Protein AF-A0A2E4D2X8-F1 (afdb_monomer_lite)

Sequence (140 aa):
MDPHCAKTLVSRELYYLDKNVYLDYLQSGMELESYCKKNNFEKLYNKISSNILNIKLDDNNLTGVANKARGSDVLIGGPPCQAYSTIGRSRDPKRKKSDPRHNLFKVYLKLIDDIKPTFFVYENVMGLLTAKSEKGEITK

Foldseek 3Di:
DPPVVQVVQLLVVVCVVPVVLSVCVVVVPDDPCVSCVVVVNNVVSVVRSVVTDPDDDDPVCLLVVLVVLAPAQEAEDEQDALLQDPVNCPPDVPCNPDPPSVCRVVSVVVSCVSRVHNYYYYDYDPSLVVDADPVRDPDD

Radius of gyration: 19.29 Å; chains: 1; bounding box: 46×33×52 Å

Structure (mmCIF, N/CA/C/O backbone):
data_AF-A0A2E4D2X8-F1
#
_entry.id   AF-A0A2E4D2X8-F1
#
loop_
_atom_site.group_PDB
_atom_site.id
_atom_site.type_symbol
_atom_site.label_atom_id
_atom_site.label_alt_id
_atom_site.label_comp_id
_atom_site.label_asym_id
_atom_site.label_entity_id
_atom_site.label_seq_id
_atom_site.pdbx_PDB_ins_code
_atom_site.Cartn_x
_atom_site.Cartn_y
_atom_site.Cartn_z
_atom_site.occupancy
_atom_site.B_iso_or_equiv
_atom_site.auth_seq_id
_atom_site.auth_comp_id
_atom_site.auth_asym_id
_atom_site.auth_atom_id
_atom_site.pdbx_PDB_model_num
ATOM 1 N N . MET A 1 1 ? 10.784 1.133 3.767 1.00 67.81 1 MET A N 1
ATOM 2 C CA . MET A 1 1 ? 10.094 2.313 3.211 1.00 67.81 1 MET A CA 1
ATOM 3 C C . MET A 1 1 ? 9.737 3.217 4.381 1.00 67.81 1 MET A C 1
ATOM 5 O O . MET A 1 1 ? 9.803 2.739 5.510 1.00 67.81 1 MET A O 1
ATOM 9 N N . ASP A 1 2 ? 9.496 4.508 4.151 1.00 81.25 2 ASP A N 1
ATOM 10 C CA . ASP A 1 2 ? 9.148 5.430 5.237 1.00 81.25 2 ASP A CA 1
ATOM 11 C C . ASP A 1 2 ? 7.862 4.938 5.942 1.00 81.25 2 ASP A C 1
ATOM 13 O O . ASP A 1 2 ? 6.830 4.800 5.277 1.00 81.25 2 ASP A O 1
ATOM 17 N N . PRO A 1 3 ? 7.901 4.639 7.256 1.00 83.00 3 PRO A N 1
ATOM 18 C CA . PRO A 1 3 ? 6.723 4.221 8.014 1.00 83.00 3 PRO A CA 1
ATOM 19 C C . PRO A 1 3 ? 5.561 5.212 7.957 1.00 83.00 3 PRO A C 1
ATOM 21 O O . PRO A 1 3 ? 4.405 4.791 8.028 1.00 83.00 3 PRO A O 1
ATOM 24 N N . HIS A 1 4 ? 5.836 6.505 7.786 1.00 85.38 4 HIS A N 1
ATOM 25 C CA . HIS A 1 4 ? 4.800 7.527 7.678 1.00 85.38 4 HIS A CA 1
ATOM 26 C C . HIS A 1 4 ? 3.941 7.342 6.425 1.00 85.38 4 HIS A C 1
ATOM 28 O O . HIS A 1 4 ? 2.732 7.551 6.495 1.00 85.38 4 HIS A O 1
ATOM 34 N N . CYS A 1 5 ? 4.512 6.863 5.312 1.00 84.94 5 CYS A N 1
ATOM 35 C CA . CYS A 1 5 ? 3.746 6.571 4.098 1.00 84.94 5 CYS A CA 1
ATOM 36 C C . CYS A 1 5 ? 2.712 5.462 4.318 1.00 84.94 5 CYS A C 1
ATOM 38 O O . CYS A 1 5 ? 1.609 5.552 3.799 1.00 84.94 5 CYS A O 1
ATOM 40 N N . ALA A 1 6 ? 3.036 4.426 5.094 1.00 86.56 6 ALA A N 1
ATOM 41 C CA . ALA A 1 6 ? 2.075 3.364 5.394 1.00 86.56 6 ALA A CA 1
ATOM 42 C C . ALA A 1 6 ? 0.935 3.872 6.295 1.00 86.56 6 ALA A C 1
ATOM 44 O O . ALA A 1 6 ? -0.224 3.511 6.099 1.00 86.56 6 ALA A O 1
ATOM 45 N N . LYS A 1 7 ? 1.246 4.772 7.238 1.00 88.00 7 LYS A N 1
ATOM 46 C CA . LYS A 1 7 ? 0.251 5.379 8.136 1.00 88.00 7 LYS A CA 1
ATOM 47 C C . LYS A 1 7 ? -0.776 6.248 7.403 1.00 88.00 7 LYS A C 1
ATOM 49 O O . LYS A 1 7 ? -1.900 6.368 7.885 1.00 88.00 7 LYS A O 1
ATOM 54 N N . THR A 1 8 ? -0.443 6.813 6.237 1.00 90.50 8 THR A N 1
ATOM 55 C CA . THR A 1 8 ? -1.421 7.594 5.454 1.00 90.50 8 THR A CA 1
ATOM 56 C C . THR A 1 8 ? -2.558 6.739 4.897 1.00 90.50 8 THR A C 1
ATOM 58 O O . THR A 1 8 ? -3.655 7.251 4.697 1.00 90.50 8 THR A O 1
ATOM 61 N N . LEU A 1 9 ? -2.341 5.435 4.689 1.00 91.69 9 LEU A N 1
ATOM 62 C CA . LEU A 1 9 ? -3.410 4.516 4.289 1.00 91.69 9 LEU A CA 1
ATOM 63 C C . LEU A 1 9 ? -4.429 4.341 5.420 1.00 91.69 9 LEU A C 1
ATOM 65 O O . LEU A 1 9 ? -5.628 4.382 5.173 1.00 91.69 9 LEU A O 1
ATOM 69 N N . VAL A 1 10 ? -3.962 4.246 6.668 1.00 91.19 10 VAL A N 1
ATOM 70 C CA . VAL A 1 10 ? -4.844 4.150 7.840 1.00 91.19 10 VAL A CA 1
ATOM 71 C C . VAL A 1 10 ? -5.660 5.428 8.022 1.00 91.19 10 VAL A C 1
ATOM 73 O O . VAL A 1 10 ? -6.873 5.363 8.207 1.00 91.19 10 VAL A O 1
ATOM 76 N N . SER A 1 11 ? -5.026 6.601 7.930 1.00 92.81 11 SER A N 1
ATOM 77 C CA . SER A 1 11 ? -5.758 7.867 8.057 1.00 92.81 11 SER A CA 1
ATOM 78 C C . SER A 1 11 ? -6.734 8.101 6.899 1.00 92.81 11 SER A C 1
ATOM 80 O O . SER A 1 11 ? -7.794 8.689 7.106 1.00 92.81 11 SER A O 1
ATOM 82 N N . ARG A 1 12 ? -6.439 7.593 5.696 1.00 93.38 12 ARG A N 1
ATOM 83 C CA . ARG A 1 12 ? -7.369 7.624 4.559 1.00 93.38 12 ARG A CA 1
ATOM 84 C C . ARG A 1 12 ? -8.593 6.733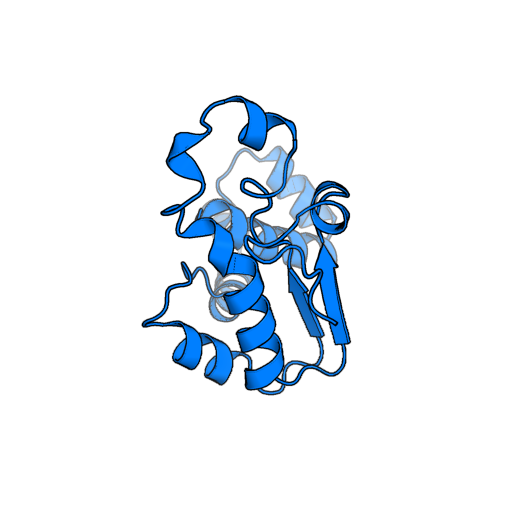 4.775 1.00 93.38 12 ARG A C 1
ATOM 86 O O . ARG A 1 12 ? -9.696 7.150 4.439 1.00 93.38 12 ARG A O 1
ATOM 93 N N . GLU A 1 13 ? -8.426 5.553 5.360 1.00 91.25 13 GLU A N 1
ATOM 94 C CA . GLU A 1 13 ? -9.564 4.708 5.742 1.00 91.25 13 GLU A CA 1
ATOM 95 C C . GLU A 1 13 ? -10.438 5.384 6.806 1.00 91.25 13 GLU A C 1
ATOM 97 O O . GLU A 1 13 ? -11.662 5.373 6.688 1.00 91.25 13 GLU A O 1
ATOM 102 N N . LEU A 1 14 ? -9.839 6.066 7.793 1.00 90.44 14 LEU A N 1
ATOM 103 C CA . LEU A 1 14 ? -10.609 6.870 8.753 1.00 90.44 14 LEU A CA 1
ATOM 104 C C . LEU A 1 14 ? -11.452 7.941 8.055 1.00 90.44 14 LEU A C 1
ATOM 106 O O . LEU A 1 14 ? -12.614 8.101 8.407 1.00 90.44 14 LEU A O 1
ATOM 110 N N . TYR A 1 15 ? -10.906 8.626 7.044 1.00 94.12 15 TYR A N 1
ATOM 111 C CA . TYR A 1 15 ? -11.657 9.616 6.265 1.00 94.12 15 TYR A CA 1
ATOM 112 C C . TYR A 1 15 ? -12.891 9.017 5.580 1.00 94.12 15 TYR A C 1
ATOM 114 O O . TYR A 1 15 ? -13.950 9.644 5.580 1.00 94.12 15 TYR A O 1
ATOM 122 N N . TYR A 1 16 ? -12.758 7.830 4.981 1.00 93.56 16 TYR A N 1
ATOM 123 C CA . TYR A 1 16 ? -13.871 7.182 4.282 1.00 93.56 16 TYR A CA 1
ATOM 124 C C . TYR A 1 16 ? -14.912 6.588 5.229 1.00 93.56 16 TYR A C 1
ATOM 126 O O . TYR A 1 16 ? -16.081 6.503 4.857 1.00 93.56 16 TYR A O 1
ATOM 134 N N . LEU A 1 17 ? -14.508 6.198 6.438 1.00 89.25 17 LEU A N 1
ATOM 135 C CA . LEU A 1 17 ? -15.428 5.726 7.469 1.00 89.25 17 LEU A CA 1
ATOM 136 C C . LEU A 1 17 ? -16.187 6.884 8.119 1.00 89.25 17 LEU A C 1
ATOM 138 O O . LEU A 1 17 ? -17.410 6.833 8.218 1.00 89.25 17 LEU A O 1
ATOM 142 N N . ASP A 1 18 ? -15.467 7.922 8.545 1.00 90.62 18 ASP A N 1
ATOM 143 C CA . ASP A 1 18 ? -16.046 9.149 9.079 1.00 90.62 18 ASP A CA 1
ATOM 144 C C . ASP A 1 18 ? -15.089 10.335 8.890 1.00 90.62 18 ASP A C 1
ATOM 146 O O . ASP A 1 18 ? -14.060 10.492 9.558 1.00 90.62 18 ASP A O 1
ATOM 150 N N . LYS A 1 19 ? -15.487 11.239 7.995 1.00 94.81 19 LYS A N 1
ATOM 151 C CA . LYS A 1 19 ? -14.747 12.465 7.702 1.00 94.81 19 LYS A CA 1
ATOM 152 C C . LYS A 1 19 ? -14.537 13.340 8.942 1.00 94.81 19 LYS A C 1
ATOM 154 O O . LYS A 1 19 ? -13.498 13.992 9.028 1.00 94.81 19 LYS A O 1
ATOM 159 N N . ASN A 1 20 ? -15.478 13.380 9.886 1.00 94.25 20 ASN A N 1
ATOM 160 C CA . ASN A 1 20 ? -15.354 14.219 11.081 1.00 94.25 20 ASN A CA 1
ATOM 161 C C . ASN A 1 20 ? -14.259 13.698 12.015 1.00 94.25 20 ASN A C 1
ATOM 163 O O . ASN A 1 20 ? -13.456 14.492 12.497 1.00 94.25 20 ASN A O 1
ATOM 167 N N . VAL A 1 21 ? -14.168 12.376 12.193 1.00 91.75 21 VAL A N 1
ATOM 168 C CA . VAL A 1 21 ? -13.092 11.733 12.971 1.00 91.75 21 VAL A CA 1
ATOM 169 C C . VAL A 1 21 ? -11.728 12.037 12.352 1.00 91.75 21 VAL A C 1
ATOM 171 O O . VAL A 1 21 ? -10.783 12.394 13.051 1.00 91.75 21 VAL A O 1
ATOM 174 N N . TYR A 1 22 ? -11.619 11.957 11.025 1.00 94.25 22 TYR A N 1
ATOM 175 C CA . TYR A 1 22 ? -10.381 12.315 10.333 1.00 94.25 22 TYR A CA 1
ATOM 176 C C . TYR A 1 22 ? -9.996 13.792 10.518 1.00 94.25 22 TYR A C 1
ATOM 178 O O . TYR A 1 22 ? -8.824 14.098 10.747 1.00 94.25 22 TYR A O 1
ATOM 186 N N . LEU A 1 23 ? -10.959 14.714 10.421 1.00 95.44 23 LEU A N 1
ATOM 187 C CA . LEU A 1 23 ? -10.698 16.146 10.601 1.00 95.44 23 LEU A CA 1
ATOM 188 C C . LEU A 1 23 ? -10.296 16.482 12.043 1.00 95.44 23 LEU A C 1
ATOM 190 O O . LEU A 1 23 ? -9.361 17.257 12.238 1.00 95.44 23 LEU A O 1
ATOM 194 N N . ASP A 1 24 ? -10.947 15.869 13.031 1.00 95.44 24 ASP A N 1
ATOM 195 C CA . ASP A 1 24 ? -10.578 15.994 14.444 1.00 95.44 24 ASP A CA 1
ATOM 196 C C . ASP A 1 24 ? -9.160 15.456 14.699 1.00 95.44 24 ASP A C 1
ATOM 198 O O . ASP A 1 24 ? -8.331 16.138 15.307 1.00 95.44 24 ASP A O 1
ATOM 202 N N . TYR A 1 25 ? -8.815 14.296 14.126 1.00 94.44 25 TYR A N 1
ATOM 203 C CA . TYR A 1 25 ? -7.444 13.779 14.143 1.00 94.44 25 TYR A CA 1
ATOM 204 C C . TYR A 1 25 ? -6.431 14.804 13.612 1.00 94.44 25 TYR A C 1
ATOM 206 O O . TYR A 1 25 ? -5.441 15.082 14.296 1.00 94.44 25 TYR A O 1
ATOM 214 N N . LEU A 1 26 ? -6.675 15.398 12.438 1.00 94.19 26 LEU A N 1
ATOM 215 C CA . LEU A 1 26 ? -5.763 16.388 11.851 1.00 94.19 26 LEU A CA 1
ATOM 216 C C . LEU A 1 26 ? -5.566 17.619 12.746 1.00 94.19 26 LEU A C 1
ATOM 218 O O . LEU A 1 26 ? -4.466 18.169 12.794 1.00 94.19 26 LEU A O 1
ATOM 222 N N . GLN A 1 27 ? -6.613 18.048 13.451 1.00 96.38 27 GLN A N 1
ATOM 223 C CA . GLN A 1 27 ? -6.561 19.197 14.360 1.00 96.38 27 GLN A CA 1
ATOM 224 C C . GLN A 1 27 ? -5.924 18.860 15.710 1.00 96.38 27 GLN A C 1
ATOM 226 O O . GLN A 1 27 ? -5.404 19.745 16.386 1.00 96.38 27 GLN A O 1
ATOM 231 N N . SER A 1 28 ? -5.927 17.585 16.098 1.00 95.06 28 SER A N 1
ATOM 232 C CA . SER A 1 28 ? -5.478 17.156 17.420 1.00 95.06 28 SER A CA 1
ATOM 233 C C . SER A 1 28 ? -3.977 17.323 17.682 1.00 95.06 28 SER A C 1
ATOM 235 O O . SER A 1 28 ? -3.557 17.326 18.840 1.00 95.06 28 SER A O 1
ATOM 237 N N . GLY A 1 29 ? -3.154 17.384 16.627 1.00 93.62 29 GLY A N 1
ATOM 238 C CA . GLY A 1 29 ? -1.690 17.359 16.732 1.00 93.62 29 GLY A CA 1
ATOM 239 C C . GLY A 1 29 ? -1.118 16.050 17.299 1.00 93.62 29 GLY A C 1
ATOM 240 O O . GLY A 1 29 ? 0.077 15.979 17.585 1.00 93.62 29 GLY A O 1
ATOM 241 N N . MET A 1 30 ? -1.951 15.019 17.484 1.00 93.88 30 MET A N 1
ATOM 242 C CA . MET A 1 30 ? -1.544 13.725 18.024 1.00 93.88 30 MET A CA 1
ATOM 243 C C . MET A 1 30 ? -0.981 12.812 16.931 1.00 93.88 30 MET A C 1
ATOM 245 O O . MET A 1 30 ? -1.320 12.903 15.751 1.00 93.88 30 MET A O 1
ATOM 249 N N . GLU A 1 31 ? -0.138 11.869 17.341 1.00 93.56 31 GLU A N 1
ATOM 250 C CA . GLU A 1 31 ? 0.231 10.736 16.497 1.00 93.56 31 GLU A CA 1
ATOM 251 C C . GLU A 1 31 ? -0.999 9.825 16.288 1.00 93.56 31 GLU A C 1
ATOM 253 O O . GLU A 1 31 ? -1.841 9.697 17.178 1.00 93.56 31 GLU A O 1
ATOM 258 N N . LEU A 1 32 ? -1.144 9.239 15.093 1.00 92.50 32 LEU A N 1
ATOM 259 C CA . LEU A 1 32 ? -2.375 8.565 14.660 1.00 92.50 32 LEU A CA 1
ATOM 260 C C . LEU A 1 32 ? -2.783 7.390 15.559 1.00 92.50 32 LEU A C 1
ATOM 262 O O . LEU A 1 32 ? -3.960 7.253 15.889 1.00 92.50 32 LEU A O 1
ATOM 266 N N . GLU A 1 33 ? -1.833 6.548 15.959 1.00 93.31 33 GLU A N 1
ATOM 267 C CA . GLU A 1 33 ? -2.095 5.420 16.855 1.00 93.31 33 GLU A CA 1
ATOM 268 C C . GLU A 1 33 ? -2.540 5.919 18.231 1.00 93.31 33 GLU A C 1
ATOM 270 O O . GLU A 1 33 ? -3.533 5.443 18.786 1.00 93.31 33 GLU A O 1
ATOM 275 N N . SER A 1 34 ? -1.864 6.953 18.735 1.00 95.56 34 SER A N 1
ATOM 276 C CA . SER A 1 34 ? -2.207 7.598 20.007 1.00 95.56 34 SER A CA 1
ATOM 277 C C . SER A 1 34 ? -3.607 8.227 19.974 1.00 95.56 34 SER A C 1
ATOM 279 O O . SER A 1 34 ? -4.382 8.053 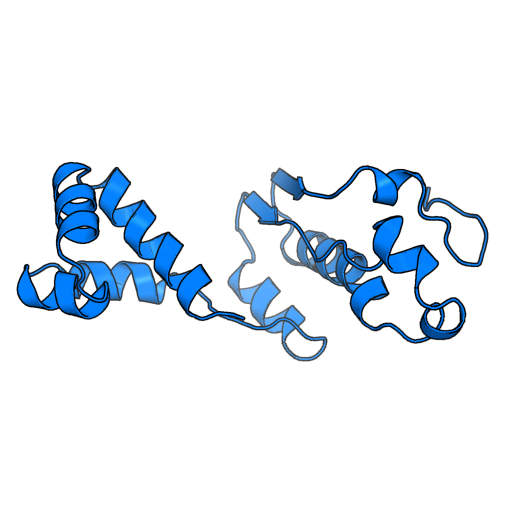20.918 1.00 95.56 34 SER A O 1
ATOM 281 N N . TYR A 1 35 ? -3.963 8.898 18.872 1.00 95.38 35 TYR A N 1
ATOM 282 C CA . TYR A 1 35 ? -5.308 9.424 18.628 1.00 95.38 35 TYR A CA 1
ATOM 283 C C . TYR A 1 35 ? -6.350 8.301 18.623 1.00 95.38 35 TYR A C 1
ATOM 285 O O . TYR A 1 35 ? -7.368 8.393 19.313 1.00 95.38 35 TYR A O 1
ATOM 293 N N . CYS A 1 36 ? -6.083 7.221 17.882 1.00 94.00 36 CYS A N 1
ATOM 294 C CA . CYS A 1 36 ? -6.999 6.090 17.782 1.00 94.00 36 CYS A CA 1
ATOM 295 C C . CYS A 1 36 ? -7.204 5.423 19.143 1.00 94.00 36 CYS A C 1
ATOM 297 O O . CYS A 1 36 ? -8.333 5.104 19.505 1.00 94.00 36 CYS A O 1
ATOM 299 N N . LYS A 1 37 ? -6.141 5.259 19.932 1.00 95.31 37 LYS A N 1
ATOM 300 C CA . LYS A 1 37 ? -6.225 4.687 21.277 1.00 95.31 37 LYS A CA 1
ATOM 301 C C . LYS A 1 37 ? -7.040 5.559 22.229 1.00 95.31 37 LYS A C 1
ATOM 303 O O . LYS A 1 37 ? -7.932 5.053 22.903 1.00 95.31 37 LYS A O 1
ATOM 308 N N . LYS A 1 38 ? -6.779 6.869 22.251 1.00 96.19 38 LYS A N 1
ATOM 309 C CA . LYS A 1 38 ? -7.492 7.822 23.117 1.00 96.19 38 LYS A CA 1
ATOM 310 C C . LYS A 1 38 ? -8.991 7.894 22.806 1.00 96.19 38 LYS A C 1
ATOM 312 O O . LYS A 1 38 ? -9.787 8.061 23.723 1.00 96.19 38 LYS A O 1
ATOM 317 N N . ASN A 1 39 ? -9.365 7.754 21.535 1.00 93.81 39 ASN A N 1
ATOM 318 C CA . ASN A 1 39 ? -10.741 7.908 21.060 1.00 93.81 39 ASN A CA 1
ATOM 319 C C . ASN A 1 39 ? -11.445 6.568 20.759 1.00 93.81 39 ASN A C 1
ATOM 321 O O . ASN A 1 39 ? -12.417 6.540 20.013 1.00 93.81 39 ASN A O 1
ATOM 325 N N . ASN A 1 40 ? -10.980 5.451 21.336 1.00 93.88 40 ASN A N 1
ATOM 326 C CA . ASN A 1 40 ? -11.587 4.115 21.198 1.00 93.88 40 ASN A CA 1
ATOM 327 C C . ASN A 1 40 ? -11.614 3.524 19.767 1.00 93.88 40 ASN A C 1
ATOM 329 O O . ASN A 1 40 ? -12.377 2.599 19.485 1.00 93.88 40 ASN A O 1
ATOM 333 N N . PHE A 1 41 ? -10.735 3.981 18.876 1.00 92.25 41 PHE A N 1
ATOM 334 C CA . PHE A 1 41 ? -10.534 3.442 17.524 1.00 92.25 41 PHE A CA 1
ATOM 335 C C . PHE A 1 41 ? -9.366 2.442 17.415 1.00 92.25 41 PHE A C 1
ATOM 337 O O . PHE A 1 41 ? -9.030 2.011 16.315 1.00 92.25 41 PHE A O 1
ATOM 344 N N . GLU A 1 42 ? -8.751 2.019 18.523 1.00 93.62 42 GLU A N 1
ATOM 345 C CA . GLU A 1 42 ? -7.600 1.091 18.526 1.00 93.62 42 GLU A CA 1
ATOM 346 C C . GLU A 1 42 ? -7.875 -0.222 17.770 1.00 93.62 42 GLU A C 1
ATOM 348 O O . GLU A 1 42 ? -7.058 -0.674 16.969 1.00 93.62 42 GLU A O 1
ATOM 353 N N . LYS A 1 43 ? -9.062 -0.818 17.953 1.00 92.81 43 LYS A N 1
ATOM 354 C CA . LYS A 1 43 ? -9.451 -2.044 17.230 1.00 92.81 43 LYS A CA 1
ATOM 355 C C . LYS A 1 43 ? -9.478 -1.836 15.715 1.00 92.81 43 LYS A C 1
ATOM 357 O O . LYS A 1 43 ? -9.057 -2.715 14.966 1.00 92.81 43 LYS A O 1
ATOM 362 N N . LEU A 1 44 ? -9.975 -0.682 15.275 1.00 89.62 44 LEU A N 1
ATOM 363 C CA . LEU A 1 44 ? -10.042 -0.319 13.864 1.00 89.62 44 LEU A CA 1
ATOM 364 C C . LEU A 1 44 ? -8.639 -0.066 13.303 1.00 89.62 44 LEU A C 1
ATOM 366 O O . LEU A 1 44 ? -8.300 -0.628 12.263 1.00 89.62 44 LEU A O 1
ATOM 370 N N . TYR A 1 45 ? -7.814 0.698 14.024 1.00 92.12 45 TYR A N 1
ATOM 371 C CA . TYR A 1 45 ? -6.411 0.930 13.678 1.00 92.12 45 TYR A CA 1
ATOM 372 C C . TYR A 1 45 ? -5.666 -0.392 13.466 1.00 92.12 45 TYR A C 1
ATOM 374 O O . TYR A 1 45 ? -5.049 -0.587 12.420 1.00 92.12 45 TYR A O 1
ATOM 382 N N . ASN A 1 46 ? -5.793 -1.337 14.403 1.00 93.12 46 ASN A N 1
ATOM 383 C CA . ASN A 1 46 ? -5.151 -2.650 14.309 1.00 93.12 46 ASN A CA 1
ATOM 384 C C . ASN A 1 46 ? -5.677 -3.479 13.129 1.00 93.12 46 ASN A C 1
ATOM 386 O O . ASN A 1 46 ? -4.889 -4.116 12.431 1.00 93.12 46 ASN A O 1
ATOM 390 N N . LYS A 1 47 ? -6.992 -3.445 12.867 1.00 93.00 47 LYS A N 1
ATOM 391 C CA . LYS A 1 47 ? -7.609 -4.145 11.728 1.00 93.00 47 LYS A CA 1
ATOM 392 C C . LYS A 1 47 ? -7.134 -3.599 10.380 1.00 93.00 47 LYS A C 1
ATOM 394 O O . LYS A 1 47 ? -6.915 -4.375 9.458 1.00 93.00 47 LYS A O 1
ATOM 399 N N . ILE A 1 48 ? -7.018 -2.282 10.226 1.00 91.06 48 ILE A N 1
ATOM 400 C CA . ILE A 1 48 ? -6.544 -1.691 8.966 1.00 91.06 48 ILE A CA 1
ATOM 401 C C . ILE A 1 48 ? -5.042 -1.949 8.819 1.00 91.06 48 ILE A C 1
ATOM 403 O O . ILE A 1 48 ? -4.591 -2.415 7.775 1.00 91.06 48 ILE A O 1
ATOM 407 N N . SER A 1 49 ? -4.276 -1.720 9.887 1.00 91.50 49 SER A N 1
ATOM 408 C CA . SER A 1 49 ? -2.817 -1.864 9.882 1.00 91.50 49 SER A CA 1
ATOM 409 C C . SER A 1 49 ? -2.363 -3.292 9.583 1.00 91.50 49 SER A C 1
ATOM 411 O O . SER A 1 49 ? -1.349 -3.470 8.915 1.00 91.50 49 SER A O 1
ATOM 413 N N . SER A 1 50 ? -3.119 -4.315 9.999 1.00 91.44 50 SER A N 1
ATOM 414 C CA . SER A 1 50 ? -2.803 -5.714 9.674 1.00 91.44 50 SER A CA 1
ATOM 415 C C . SER A 1 50 ? -2.915 -6.043 8.180 1.00 91.44 50 SER A C 1
ATOM 417 O O . SER A 1 50 ? -2.304 -7.010 7.728 1.00 91.44 50 SER A O 1
ATOM 419 N N . ASN A 1 51 ? -3.643 -5.229 7.408 1.00 89.06 51 ASN A N 1
ATOM 420 C CA . ASN A 1 51 ? -3.777 -5.363 5.957 1.00 89.06 51 ASN A CA 1
ATOM 421 C C . ASN A 1 51 ? -2.769 -4.499 5.177 1.00 89.06 51 ASN A C 1
ATOM 423 O O . ASN A 1 51 ? -2.759 -4.525 3.948 1.00 89.06 51 ASN A O 1
ATOM 427 N N . ILE A 1 52 ? -1.912 -3.738 5.865 1.00 90.31 52 ILE A N 1
ATOM 428 C CA . ILE A 1 52 ? -0.921 -2.859 5.241 1.00 90.31 52 ILE A CA 1
ATOM 429 C C . ILE A 1 52 ? 0.473 -3.460 5.398 1.00 90.31 52 ILE A C 1
ATOM 431 O O . ILE A 1 52 ? 0.956 -3.719 6.498 1.00 90.31 52 ILE A O 1
ATOM 435 N N . LEU A 1 53 ? 1.169 -3.625 4.276 1.00 88.75 53 LEU A N 1
ATOM 436 C CA . LEU A 1 53 ? 2.549 -4.097 4.249 1.00 88.75 53 LEU A CA 1
ATOM 437 C C . LEU A 1 53 ? 3.504 -2.923 4.007 1.00 88.75 53 LEU A C 1
ATOM 439 O O . LEU A 1 53 ? 3.548 -2.364 2.916 1.00 88.75 53 LEU A O 1
ATOM 443 N N . ASN A 1 54 ? 4.321 -2.576 5.004 1.00 90.56 54 ASN A N 1
ATOM 444 C CA . ASN A 1 54 ? 5.409 -1.605 4.844 1.00 90.56 54 ASN A CA 1
ATOM 445 C C . ASN A 1 54 ? 6.734 -2.326 4.554 1.00 90.56 54 ASN A C 1
ATOM 447 O O . ASN A 1 54 ? 7.556 -2.537 5.447 1.00 90.56 54 ASN A O 1
ATOM 451 N N . ILE A 1 55 ? 6.933 -2.736 3.301 1.00 88.25 55 ILE A N 1
ATOM 452 C CA . ILE A 1 55 ? 8.089 -3.539 2.884 1.00 88.25 55 ILE A CA 1
ATOM 453 C C . ILE A 1 55 ? 8.975 -2.717 1.948 1.00 88.25 55 ILE A C 1
ATOM 455 O O . ILE A 1 55 ? 8.504 -2.077 1.010 1.00 88.25 55 ILE A O 1
ATOM 459 N N . LYS A 1 56 ? 10.290 -2.723 2.192 1.00 86.81 56 LYS A N 1
ATOM 460 C CA . LYS A 1 56 ? 11.263 -2.245 1.204 1.00 86.81 56 LYS A CA 1
ATOM 461 C C . LYS A 1 56 ? 11.526 -3.385 0.221 1.00 86.81 56 LYS A C 1
ATOM 463 O O . LYS A 1 56 ? 12.071 -4.399 0.631 1.00 86.81 56 LYS A O 1
ATOM 468 N N . LEU A 1 57 ? 11.150 -3.209 -1.042 1.00 84.94 57 LEU A N 1
ATOM 469 C CA . LEU A 1 57 ? 11.377 -4.226 -2.068 1.00 84.94 57 LEU A CA 1
ATOM 470 C C . LEU A 1 57 ? 12.863 -4.370 -2.412 1.00 84.94 57 LEU A C 1
ATOM 472 O O . LEU A 1 57 ? 13.565 -3.369 -2.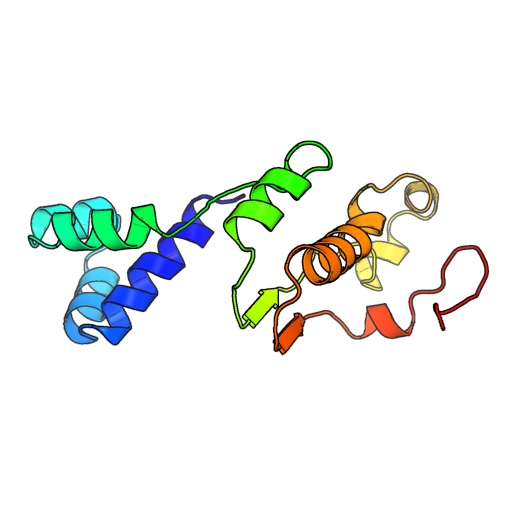585 1.00 84.94 57 LEU A O 1
ATOM 476 N N . ASP A 1 58 ? 13.301 -5.619 -2.531 1.00 83.00 58 ASP A N 1
ATOM 477 C CA . ASP A 1 58 ? 14.597 -6.040 -3.062 1.00 83.00 58 ASP A CA 1
ATOM 478 C C . ASP A 1 58 ? 14.467 -7.411 -3.751 1.00 83.00 58 ASP A C 1
ATOM 480 O O . ASP A 1 58 ? 13.409 -8.044 -3.715 1.00 83.00 58 ASP A O 1
ATOM 484 N N . ASP A 1 59 ? 15.543 -7.870 -4.392 1.00 79.81 59 ASP A N 1
ATOM 485 C CA . ASP A 1 59 ? 15.534 -9.113 -5.170 1.00 79.81 59 ASP A CA 1
ATOM 486 C C . ASP A 1 59 ? 15.243 -10.367 -4.323 1.00 79.81 59 ASP A C 1
ATOM 488 O O . ASP A 1 59 ? 14.742 -11.357 -4.856 1.00 79.81 59 ASP A O 1
ATOM 492 N N . ASN A 1 60 ? 15.497 -10.331 -3.009 1.00 85.44 60 ASN A N 1
ATOM 493 C CA . ASN A 1 60 ? 15.299 -11.478 -2.120 1.00 85.44 60 ASN A CA 1
ATOM 494 C C . ASN A 1 60 ? 13.848 -11.600 -1.640 1.00 85.44 60 ASN A C 1
ATOM 496 O O . ASN A 1 60 ? 13.383 -12.702 -1.349 1.00 85.44 60 ASN A O 1
ATOM 500 N N . ASN A 1 61 ? 13.128 -10.481 -1.527 1.00 89.25 61 ASN A N 1
ATOM 501 C CA . ASN A 1 61 ? 11.775 -10.463 -0.965 1.00 89.25 61 ASN A CA 1
ATOM 502 C C . ASN A 1 61 ? 10.653 -10.311 -2.004 1.00 89.25 61 ASN A C 1
ATOM 504 O O . ASN A 1 61 ? 9.482 -10.509 -1.667 1.00 89.25 61 ASN A O 1
ATOM 508 N N . LEU A 1 62 ? 11.001 -10.038 -3.263 1.00 88.06 62 LEU A N 1
ATOM 509 C CA . LEU A 1 62 ? 10.048 -9.774 -4.338 1.00 88.06 62 LEU A CA 1
ATOM 510 C C . LEU A 1 62 ? 9.009 -10.887 -4.518 1.00 88.06 62 LEU A C 1
ATOM 512 O O . LEU A 1 62 ? 7.810 -10.619 -4.513 1.00 88.06 62 LEU A O 1
ATOM 516 N N . THR A 1 63 ? 9.461 -12.141 -4.603 1.00 89.88 63 THR A N 1
ATOM 517 C CA . THR A 1 63 ? 8.582 -13.309 -4.768 1.00 89.88 63 THR A CA 1
ATOM 518 C C . THR A 1 63 ? 7.615 -13.456 -3.592 1.00 89.88 63 THR A C 1
ATOM 520 O O . THR A 1 63 ? 6.441 -13.773 -3.774 1.00 89.88 63 THR A O 1
ATOM 523 N N . GLY A 1 64 ? 8.086 -13.195 -2.368 1.00 92.06 64 GLY A N 1
ATOM 524 C CA . GLY A 1 64 ? 7.251 -13.254 -1.170 1.00 92.06 64 GLY A CA 1
ATOM 525 C C . GLY A 1 64 ? 6.153 -12.190 -1.175 1.00 92.06 64 GLY A C 1
ATOM 526 O O . GLY A 1 64 ? 5.014 -12.482 -0.811 1.00 92.06 64 GLY A O 1
ATOM 527 N N . VAL A 1 65 ? 6.473 -10.974 -1.627 1.00 91.44 65 VAL A N 1
ATOM 528 C CA . VAL A 1 65 ? 5.484 -9.899 -1.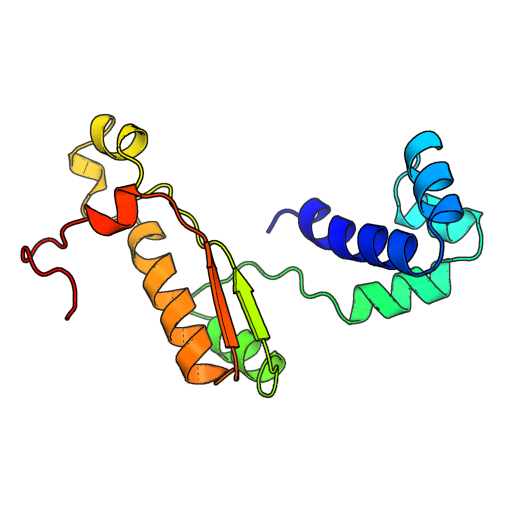781 1.00 91.44 65 VAL A CA 1
ATOM 529 C C . VAL A 1 65 ? 4.487 -10.222 -2.890 1.00 91.44 65 VAL A C 1
ATOM 531 O O . VAL A 1 65 ? 3.284 -10.111 -2.661 1.00 91.44 65 VAL A O 1
ATOM 534 N N . ALA A 1 66 ? 4.959 -10.683 -4.049 1.00 91.62 66 ALA A N 1
ATOM 535 C CA . ALA A 1 66 ? 4.089 -11.046 -5.163 1.00 91.62 66 ALA A CA 1
ATOM 536 C C . ALA A 1 66 ? 3.103 -12.159 -4.781 1.00 91.62 66 ALA A C 1
ATOM 538 O O . ALA A 1 66 ? 1.914 -12.051 -5.065 1.00 91.62 66 ALA A O 1
ATOM 539 N N . ASN A 1 67 ? 3.557 -13.180 -4.049 1.00 92.62 67 ASN A N 1
ATOM 540 C CA . ASN A 1 67 ? 2.684 -14.247 -3.558 1.00 92.62 67 ASN A CA 1
ATOM 541 C C . ASN A 1 67 ? 1.602 -13.736 -2.597 1.00 92.62 67 ASN A C 1
ATOM 543 O O . ASN A 1 67 ? 0.469 -14.203 -2.668 1.00 92.62 67 ASN A O 1
ATOM 547 N N . LYS A 1 68 ? 1.924 -12.772 -1.723 1.00 91.00 68 LYS A N 1
ATOM 548 C CA . LYS A 1 68 ? 0.934 -12.148 -0.826 1.00 91.00 68 LYS A CA 1
ATOM 549 C C . LYS A 1 68 ? -0.082 -11.285 -1.575 1.00 91.00 68 LYS A C 1
ATOM 551 O O . LYS A 1 68 ? -1.210 -11.164 -1.118 1.00 91.00 68 LYS A O 1
ATOM 556 N N . ALA A 1 69 ? 0.329 -10.677 -2.684 1.00 91.38 69 ALA A N 1
ATOM 557 C CA . ALA A 1 69 ? -0.520 -9.825 -3.509 1.00 91.38 69 ALA A CA 1
ATOM 558 C C . ALA A 1 69 ? -1.251 -10.590 -4.628 1.00 91.38 69 ALA A C 1
ATOM 560 O O . ALA A 1 69 ? -2.098 -10.009 -5.306 1.00 91.38 69 ALA A O 1
ATOM 561 N N . ARG A 1 70 ? -0.944 -11.875 -4.846 1.00 90.38 70 ARG A N 1
ATOM 562 C CA . ARG A 1 70 ? -1.550 -12.688 -5.907 1.00 90.38 70 ARG A CA 1
ATOM 563 C C . ARG A 1 70 ? -3.073 -12.728 -5.751 1.00 90.38 70 ARG A C 1
ATOM 565 O O . ARG A 1 70 ? -3.581 -12.970 -4.661 1.00 90.38 70 ARG A O 1
ATOM 572 N N . GLY A 1 71 ? -3.786 -12.518 -6.858 1.00 88.44 71 GLY A N 1
ATOM 573 C CA . GLY A 1 71 ? -5.250 -12.419 -6.869 1.00 88.44 71 GLY A CA 1
ATOM 574 C C . GLY A 1 71 ? -5.788 -11.012 -6.602 1.00 88.44 71 GLY A C 1
ATOM 575 O O . GLY A 1 71 ? -6.998 -10.830 -6.600 1.00 88.44 71 GLY A O 1
ATOM 576 N N . SER A 1 72 ? -4.919 -10.015 -6.406 1.00 92.44 72 SER A N 1
ATOM 577 C CA . SER A 1 72 ? -5.346 -8.613 -6.409 1.00 92.44 72 SER A CA 1
ATOM 578 C C . SER A 1 72 ? -5.800 -8.203 -7.807 1.00 92.44 72 SER A C 1
ATOM 580 O O . SER A 1 72 ? -5.062 -8.382 -8.774 1.00 92.44 72 SER A O 1
ATOM 582 N N . ASP A 1 73 ? -6.970 -7.576 -7.908 1.00 96.19 73 ASP A N 1
ATOM 583 C CA . ASP A 1 73 ? -7.493 -7.080 -9.186 1.00 96.19 73 ASP A CA 1
ATOM 584 C C . ASP A 1 73 ? -6.719 -5.875 -9.727 1.00 96.19 73 ASP A C 1
ATOM 586 O O . ASP A 1 73 ? -6.688 -5.646 -10.937 1.00 96.19 73 ASP A O 1
ATOM 590 N N . VAL A 1 74 ? -6.111 -5.085 -8.837 1.00 95.75 74 VAL A N 1
ATOM 591 C CA . VAL A 1 74 ? -5.490 -3.806 -9.186 1.00 95.75 74 VAL A CA 1
ATOM 592 C C . VAL A 1 74 ? -4.104 -3.677 -8.566 1.00 95.75 74 VAL A C 1
ATOM 594 O O . VAL A 1 74 ? -3.936 -3.842 -7.359 1.00 95.75 74 VAL A O 1
ATOM 597 N N . LEU A 1 75 ? -3.120 -3.295 -9.383 1.00 94.44 75 LEU A N 1
ATOM 598 C CA . LEU A 1 75 ? -1.791 -2.875 -8.933 1.00 94.44 75 LEU A CA 1
ATOM 599 C C . LEU A 1 75 ? -1.561 -1.393 -9.257 1.00 94.44 75 LEU A C 1
ATOM 601 O O . LEU A 1 75 ? -1.589 -0.993 -10.414 1.00 94.44 75 LEU A O 1
ATOM 605 N N . ILE A 1 76 ? -1.288 -0.560 -8.254 1.00 93.19 76 ILE A N 1
ATOM 606 C CA . ILE A 1 76 ? -1.033 0.878 -8.444 1.00 93.19 76 ILE A CA 1
ATOM 607 C C . ILE A 1 76 ? 0.372 1.197 -7.945 1.00 93.19 76 ILE A C 1
ATOM 609 O O . ILE A 1 76 ? 0.741 0.801 -6.840 1.00 93.19 76 ILE A O 1
ATOM 613 N N . GLY A 1 77 ? 1.165 1.936 -8.722 1.00 88.06 77 GLY A N 1
ATOM 614 C CA . GLY A 1 77 ? 2.425 2.464 -8.211 1.00 88.06 77 GLY A CA 1
ATOM 615 C C . GLY A 1 77 ? 3.121 3.470 -9.119 1.00 88.06 77 GLY A C 1
ATOM 616 O O . GLY A 1 77 ? 2.895 3.520 -10.323 1.00 88.06 77 GLY A O 1
ATOM 617 N N . GLY A 1 78 ? 4.002 4.258 -8.507 1.00 85.06 78 GLY A N 1
ATOM 618 C CA . GLY A 1 78 ? 4.921 5.168 -9.187 1.00 85.06 78 GLY A CA 1
ATOM 619 C C . GLY A 1 78 ? 6.360 4.823 -8.810 1.00 85.06 78 GLY A C 1
ATOM 620 O O . GLY A 1 78 ? 6.888 5.386 -7.846 1.00 85.06 78 GLY A O 1
ATOM 621 N N . PRO A 1 79 ? 6.996 3.832 -9.464 1.00 77.31 79 PRO A N 1
ATOM 622 C CA . PRO A 1 79 ? 8.347 3.428 -9.098 1.00 77.31 79 PRO A CA 1
ATOM 623 C C . PRO A 1 79 ? 9.352 4.572 -9.326 1.00 77.31 79 PRO A C 1
ATOM 625 O O . PRO A 1 79 ? 9.167 5.395 -10.227 1.00 77.31 79 PRO A O 1
ATOM 628 N N . PRO A 1 80 ? 10.436 4.650 -8.527 1.00 67.56 80 PRO A N 1
ATOM 629 C CA . PRO A 1 80 ? 11.295 5.831 -8.468 1.00 67.56 80 PRO A CA 1
ATOM 630 C C . PRO A 1 80 ? 11.829 6.282 -9.832 1.00 67.56 80 PRO A C 1
ATOM 632 O O . PRO A 1 80 ? 12.569 5.572 -10.506 1.00 67.56 80 PRO A O 1
ATOM 635 N N . CYS A 1 81 ? 11.522 7.527 -10.189 1.00 59.94 81 CYS A N 1
ATOM 636 C CA . CYS A 1 81 ? 11.857 8.132 -11.479 1.00 59.94 81 CYS A CA 1
ATOM 637 C C . CYS A 1 81 ? 13.248 8.821 -11.522 1.00 59.94 81 CYS A C 1
ATOM 639 O O . CYS A 1 81 ? 13.647 9.428 -12.520 1.00 59.94 81 CYS A O 1
ATOM 641 N N . GLN A 1 82 ? 14.033 8.771 -10.442 1.00 55.12 82 GLN A N 1
ATOM 642 C CA . GLN A 1 82 ? 15.265 9.572 -10.320 1.00 55.12 82 GLN A CA 1
ATOM 643 C C . GLN A 1 82 ? 16.313 9.282 -11.415 1.00 55.12 82 GLN A C 1
ATOM 645 O O . GLN A 1 82 ? 17.078 10.178 -11.767 1.00 55.12 82 GLN A O 1
ATOM 650 N N . ALA A 1 83 ? 16.308 8.076 -11.992 1.00 54.12 83 ALA A N 1
ATOM 651 C CA . ALA A 1 83 ? 17.167 7.693 -13.116 1.00 54.12 83 ALA A CA 1
ATOM 652 C C . ALA A 1 83 ? 16.732 8.295 -14.474 1.00 54.12 83 ALA A C 1
ATOM 654 O O . ALA A 1 83 ? 17.557 8.445 -15.375 1.00 54.12 83 ALA A O 1
ATOM 655 N N . TYR A 1 84 ? 15.458 8.675 -14.616 1.00 52.22 84 TYR A N 1
ATOM 656 C CA . TYR A 1 84 ? 14.845 9.103 -15.881 1.00 52.22 84 TYR A CA 1
ATOM 657 C C . TYR A 1 84 ? 14.605 10.620 -15.968 1.00 52.22 84 TYR A C 1
ATOM 659 O O . TYR A 1 84 ? 14.413 11.170 -17.058 1.00 52.22 84 TYR A O 1
ATOM 667 N N . SER A 1 85 ? 14.691 11.332 -14.841 1.00 48.75 85 SER A N 1
ATOM 668 C CA . SER A 1 85 ? 14.607 12.796 -14.805 1.00 48.75 85 SER A CA 1
ATOM 669 C C . SER A 1 85 ? 15.822 13.455 -15.473 1.00 48.75 85 SER A C 1
ATOM 671 O O . SER A 1 85 ? 16.978 13.121 -15.199 1.00 48.75 85 SER A O 1
ATOM 673 N N . THR A 1 86 ? 15.567 14.432 -16.344 1.00 49.47 86 THR A N 1
ATOM 674 C CA . THR A 1 86 ? 16.570 15.260 -17.039 1.00 49.47 86 THR A CA 1
ATOM 675 C C . THR A 1 86 ? 17.512 15.977 -16.063 1.00 49.47 86 THR A C 1
ATOM 677 O O . THR A 1 86 ? 18.693 16.132 -16.356 1.00 49.47 86 THR A O 1
ATOM 680 N N . ILE A 1 87 ? 17.026 16.330 -14.868 1.00 50.44 87 ILE A N 1
ATOM 681 C CA . ILE A 1 87 ? 17.793 17.027 -13.819 1.00 50.44 87 ILE A CA 1
ATOM 682 C C . ILE A 1 87 ? 18.785 16.080 -13.115 1.00 50.44 87 ILE A C 1
ATOM 684 O O . ILE A 1 87 ? 19.873 16.497 -12.718 1.00 50.44 87 ILE A O 1
ATOM 688 N N . GLY A 1 88 ? 18.446 14.791 -12.988 1.00 48.41 88 GLY A N 1
ATOM 689 C CA . GLY A 1 88 ? 19.343 13.765 -12.441 1.00 48.41 88 GLY A CA 1
ATOM 690 C C . GLY A 1 88 ? 20.429 13.335 -13.432 1.00 48.41 88 GLY A C 1
ATOM 691 O O . GLY A 1 88 ? 21.568 13.093 -13.033 1.00 48.41 88 GLY A O 1
ATOM 692 N N . ARG A 1 89 ? 20.097 13.313 -14.732 1.00 48.09 89 ARG A N 1
ATOM 693 C CA . ARG A 1 89 ? 21.013 12.942 -15.826 1.00 48.09 89 ARG A CA 1
ATOM 694 C C . ARG A 1 89 ? 22.185 13.916 -16.004 1.00 48.09 89 ARG A C 1
ATOM 696 O O . ARG A 1 89 ? 23.272 13.475 -16.365 1.00 48.09 89 ARG A O 1
ATOM 703 N N . SER A 1 90 ? 21.988 15.205 -15.724 1.00 47.59 90 SER A N 1
ATOM 704 C CA . SER A 1 90 ? 23.012 16.244 -15.926 1.00 47.59 90 SER A CA 1
ATOM 705 C C . SER A 1 90 ? 24.087 16.310 -14.836 1.00 47.59 90 SER A C 1
ATOM 707 O O . SER A 1 90 ? 25.100 16.971 -15.038 1.00 47.59 90 SER A O 1
ATOM 709 N N . ARG A 1 91 ? 23.891 15.662 -13.676 1.00 45.41 91 ARG A N 1
ATOM 710 C CA . ARG A 1 91 ? 24.792 15.835 -12.519 1.00 45.41 91 ARG A CA 1
ATOM 711 C C . ARG A 1 91 ? 25.935 14.823 -12.442 1.00 45.41 91 ARG A C 1
ATOM 713 O O . ARG A 1 91 ? 26.897 15.107 -11.740 1.00 45.41 91 ARG A O 1
ATOM 720 N N . ASP A 1 92 ? 25.870 13.682 -13.137 1.00 46.72 92 ASP A N 1
ATOM 721 C CA . ASP A 1 92 ? 26.971 12.706 -13.108 1.00 46.72 92 ASP A CA 1
ATOM 722 C C . ASP A 1 92 ? 26.939 11.694 -14.283 1.00 46.72 92 ASP A C 1
ATOM 724 O O . ASP A 1 92 ? 26.220 10.689 -14.232 1.00 46.72 92 ASP A O 1
ATOM 728 N N . PRO A 1 93 ? 27.736 11.900 -15.350 1.00 50.28 93 PRO A N 1
ATOM 729 C CA . PRO A 1 93 ? 27.829 10.980 -16.487 1.00 50.28 93 PRO A CA 1
ATOM 730 C C . PRO A 1 93 ? 28.377 9.590 -16.123 1.00 50.28 93 PRO A C 1
ATOM 732 O O . PRO A 1 93 ? 28.124 8.632 -16.858 1.00 50.28 93 PRO A O 1
ATOM 735 N N . LYS A 1 94 ? 29.115 9.459 -15.005 1.00 46.06 94 LYS A N 1
ATOM 736 C CA . LYS A 1 94 ? 29.761 8.206 -14.572 1.00 46.06 94 LYS A CA 1
ATOM 737 C C . LYS A 1 94 ? 28.835 7.307 -13.742 1.00 46.06 94 LYS A C 1
ATOM 739 O O . LYS A 1 94 ? 29.066 6.102 -13.680 1.00 46.06 94 LYS A O 1
ATOM 744 N N . ARG A 1 95 ? 27.738 7.842 -13.184 1.00 47.28 95 ARG A N 1
ATOM 745 C CA . ARG A 1 95 ? 26.703 7.063 -12.465 1.00 47.28 95 ARG A CA 1
ATOM 746 C C . ARG A 1 95 ? 25.753 6.274 -13.373 1.00 47.28 95 ARG A C 1
ATOM 748 O O . ARG A 1 95 ? 24.976 5.469 -12.868 1.00 47.28 95 ARG A O 1
ATOM 755 N N . LYS A 1 96 ? 25.836 6.448 -14.699 1.00 50.41 96 LYS A N 1
ATOM 756 C CA . LYS A 1 96 ? 24.990 5.750 -15.688 1.00 50.41 96 LYS A CA 1
ATOM 757 C C . LYS A 1 96 ? 25.013 4.221 -15.567 1.00 50.41 96 LYS A C 1
ATOM 759 O O . LYS A 1 96 ? 23.975 3.600 -15.743 1.00 50.41 96 LYS A O 1
ATOM 764 N N . LYS A 1 97 ? 26.176 3.626 -15.278 1.00 47.28 97 LYS A N 1
ATOM 765 C CA . LYS A 1 97 ? 26.406 2.177 -15.444 1.00 47.28 97 LYS A CA 1
ATOM 766 C C . LYS A 1 97 ? 26.054 1.297 -14.244 1.00 47.28 97 LYS A C 1
ATOM 768 O O . LYS A 1 97 ? 25.926 0.093 -14.409 1.00 47.28 97 LYS A O 1
ATOM 773 N N . SER A 1 98 ? 25.935 1.868 -13.045 1.00 48.78 98 SER A N 1
ATOM 774 C CA . SER A 1 98 ? 25.880 1.088 -11.797 1.00 48.78 98 SER A CA 1
ATOM 775 C C . SER A 1 98 ? 24.740 1.500 -10.868 1.00 48.78 98 SER A C 1
ATOM 777 O O . SER A 1 98 ? 24.719 1.080 -9.714 1.00 48.78 98 SER A O 1
ATOM 779 N N . ASP A 1 99 ? 23.811 2.347 -11.316 1.00 55.69 99 ASP A N 1
ATOM 780 C CA . ASP A 1 99 ? 22.724 2.782 -10.447 1.00 55.69 99 ASP A CA 1
ATOM 781 C C . ASP A 1 99 ? 21.662 1.673 -10.312 1.00 55.69 99 ASP A C 1
ATOM 783 O O . ASP A 1 99 ? 20.931 1.421 -11.275 1.00 55.69 99 ASP A O 1
ATOM 787 N N . PRO A 1 100 ? 21.512 1.027 -9.139 1.00 55.91 100 PRO A N 1
ATOM 788 C CA . PRO A 1 100 ? 20.526 -0.037 -8.942 1.00 55.91 100 PRO A CA 1
ATOM 789 C C . PRO A 1 100 ? 19.084 0.454 -9.161 1.00 55.91 100 PRO A C 1
ATOM 791 O O . PRO A 1 100 ? 18.184 -0.347 -9.416 1.00 55.91 100 PRO A O 1
ATOM 794 N N . ARG A 1 101 ? 18.852 1.775 -9.138 1.00 57.75 101 ARG A N 1
ATOM 795 C CA . ARG A 1 101 ? 17.542 2.389 -9.391 1.00 57.75 101 ARG A CA 1
ATOM 796 C C . ARG A 1 101 ? 17.092 2.267 -10.849 1.00 57.75 101 ARG A C 1
ATOM 798 O O . ARG A 1 101 ? 15.891 2.319 -11.095 1.00 57.75 101 ARG A O 1
ATOM 805 N N . HIS A 1 102 ? 18.006 2.037 -11.801 1.00 59.44 102 HIS A N 1
ATOM 806 C CA . HIS A 1 102 ? 17.650 1.787 -13.208 1.00 59.44 102 HIS A CA 1
ATOM 807 C C . HIS A 1 102 ? 16.851 0.493 -13.408 1.00 59.44 102 HIS A C 1
ATOM 809 O O . HIS A 1 102 ? 16.230 0.325 -14.450 1.00 59.44 102 HIS A O 1
ATOM 815 N N . ASN A 1 103 ? 16.855 -0.425 -12.437 1.00 66.00 103 ASN A N 1
ATOM 816 C CA . ASN A 1 103 ? 16.138 -1.695 -12.541 1.00 66.00 103 ASN A CA 1
ATOM 817 C C . ASN A 1 103 ? 14.776 -1.686 -11.829 1.00 66.00 103 ASN A C 1
ATOM 819 O O . ASN A 1 103 ? 14.042 -2.663 -11.935 1.00 66.00 103 ASN A O 1
ATOM 823 N N . LEU A 1 104 ? 14.386 -0.598 -11.152 1.00 73.56 104 LEU A N 1
ATOM 824 C CA . LEU A 1 104 ? 13.120 -0.554 -10.402 1.00 73.56 104 LEU A CA 1
ATOM 825 C C . LEU A 1 104 ? 11.879 -0.630 -11.303 1.00 73.56 104 LEU A C 1
ATOM 827 O O . LEU A 1 104 ? 10.863 -1.176 -10.883 1.00 73.56 104 LEU A O 1
ATOM 831 N N . PHE A 1 105 ? 11.969 -0.179 -12.560 1.00 78.00 105 PHE A N 1
ATOM 832 C CA . PHE A 1 105 ? 10.903 -0.426 -13.537 1.00 78.00 105 PHE A CA 1
ATOM 833 C C . PHE A 1 105 ? 10.759 -1.927 -13.842 1.00 78.00 105 PHE A C 1
ATOM 835 O O . PHE A 1 105 ? 9.643 -2.424 -13.928 1.00 78.00 105 PHE A O 1
ATOM 842 N N . LYS A 1 106 ? 11.873 -2.674 -13.938 1.00 79.38 106 LYS A N 1
ATOM 843 C CA . LYS A 1 106 ? 11.854 -4.129 -14.167 1.00 79.38 106 LYS A CA 1
ATOM 844 C C . LYS A 1 106 ? 11.251 -4.864 -12.981 1.00 79.38 106 LYS A C 1
ATOM 846 O O . LYS A 1 106 ? 10.508 -5.814 -13.180 1.00 79.38 106 LYS A O 1
ATOM 851 N N . VAL A 1 107 ? 11.540 -4.405 -11.761 1.00 84.75 107 VAL A N 1
ATOM 852 C CA . VAL A 1 107 ? 10.912 -4.935 -10.542 1.00 84.75 107 VAL A CA 1
ATOM 853 C C . VAL A 1 107 ? 9.395 -4.753 -10.605 1.00 84.75 107 VAL A C 1
ATOM 855 O O . VAL A 1 107 ? 8.663 -5.697 -10.330 1.00 84.75 107 VAL A O 1
ATOM 858 N N . TYR A 1 108 ? 8.913 -3.581 -11.033 1.00 87.81 108 TYR A N 1
ATOM 859 C CA . TYR A 1 108 ? 7.479 -3.338 -11.203 1.00 87.81 108 TYR A CA 1
ATOM 860 C C . TYR A 1 108 ? 6.854 -4.226 -12.295 1.00 87.81 108 TYR A C 1
ATOM 862 O O . TYR A 1 108 ? 5.799 -4.810 -12.074 1.00 87.81 108 TYR A O 1
ATOM 870 N N . LEU A 1 109 ? 7.520 -4.390 -13.445 1.00 88.06 109 LEU A N 1
ATOM 871 C CA . LEU A 1 109 ? 7.063 -5.298 -14.508 1.00 88.06 109 LEU A CA 1
ATOM 872 C C . LEU A 1 109 ? 7.012 -6.757 -14.041 1.00 88.06 109 LEU A C 1
ATOM 874 O O . LEU A 1 109 ? 6.051 -7.460 -14.334 1.00 88.06 109 LEU A O 1
ATOM 878 N N . LYS A 1 110 ? 8.008 -7.198 -13.267 1.00 88.81 110 LYS A N 1
ATOM 879 C CA . LYS A 1 110 ? 8.018 -8.536 -12.674 1.00 88.81 110 LYS A CA 1
ATOM 880 C C . LYS A 1 110 ? 6.877 -8.723 -11.670 1.00 88.81 110 LYS A C 1
ATOM 882 O O . LYS A 1 110 ? 6.243 -9.767 -11.676 1.00 88.81 110 LYS A O 1
ATOM 887 N N . LEU A 1 111 ? 6.561 -7.704 -10.864 1.00 91.50 111 LEU A N 1
ATOM 888 C CA . LEU A 1 111 ? 5.376 -7.740 -10.000 1.00 91.50 111 LEU A CA 1
ATOM 889 C C . LEU A 1 111 ? 4.085 -7.895 -10.805 1.00 91.50 111 LEU A C 1
ATOM 891 O O . LEU A 1 111 ? 3.237 -8.680 -10.400 1.00 91.50 111 LEU A O 1
ATOM 895 N N . ILE A 1 112 ? 3.932 -7.188 -11.929 1.00 92.56 112 ILE A N 1
ATOM 896 C CA . ILE A 1 112 ? 2.764 -7.363 -12.806 1.00 92.56 112 ILE A CA 1
ATOM 897 C C . ILE A 1 112 ? 2.677 -8.813 -13.300 1.00 92.56 112 ILE A C 1
ATOM 899 O O . ILE A 1 112 ? 1.607 -9.411 -13.210 1.00 92.56 112 ILE A O 1
ATOM 903 N N . ASP A 1 113 ? 3.784 -9.378 -13.786 1.00 92.25 113 ASP A N 1
ATOM 904 C CA . ASP A 1 113 ? 3.820 -10.743 -14.330 1.00 92.25 113 ASP A CA 1
ATOM 905 C C . ASP A 1 113 ? 3.535 -11.818 -13.263 1.00 92.25 113 ASP A C 1
ATOM 907 O O . ASP A 1 113 ? 2.792 -12.772 -13.509 1.00 92.25 113 ASP A O 1
ATOM 911 N N . ASP A 1 114 ? 4.052 -11.629 -12.045 1.00 92.56 114 ASP A N 1
ATOM 912 C CA . ASP A 1 114 ? 3.870 -12.567 -10.933 1.00 92.56 114 ASP A CA 1
ATOM 913 C C . ASP A 1 114 ? 2.471 -12.464 -10.284 1.00 92.56 114 ASP A C 1
ATOM 915 O O . ASP A 1 114 ? 1.883 -13.487 -9.903 1.00 92.56 114 ASP A O 1
ATOM 919 N N . ILE A 1 115 ? 1.939 -11.240 -10.132 1.00 94.62 115 ILE A N 1
ATOM 920 C CA . ILE A 1 115 ? 0.637 -10.962 -9.492 1.00 94.62 115 ILE A CA 1
ATOM 921 C C . ILE A 1 115 ? -0.524 -11.218 -10.459 1.00 94.62 115 ILE A C 1
ATOM 923 O O . ILE A 1 115 ? -1.567 -11.708 -10.022 1.00 94.62 115 ILE A O 1
ATOM 927 N N . LYS A 1 116 ? -0.335 -10.909 -11.749 1.00 93.94 116 LYS A N 1
ATOM 928 C CA . LYS A 1 116 ? -1.348 -10.944 -12.819 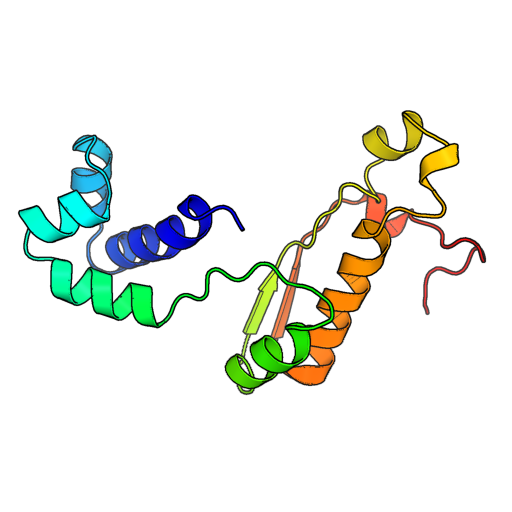1.00 93.94 116 LYS A CA 1
ATOM 929 C C . LYS A 1 116 ? -2.634 -10.172 -12.478 1.00 93.94 116 LYS A C 1
ATOM 931 O O . LYS A 1 116 ? -3.714 -10.763 -12.515 1.00 93.94 116 LYS A O 1
ATOM 936 N N . PRO A 1 117 ? -2.545 -8.872 -12.136 1.00 96.31 117 PRO A N 1
ATOM 937 C CA . PRO A 1 117 ? -3.729 -8.079 -11.839 1.00 96.31 117 PRO A CA 1
ATOM 938 C C . PRO A 1 117 ? -4.552 -7.823 -13.109 1.00 96.31 117 PRO A C 1
ATOM 940 O O . PRO A 1 117 ? -4.003 -7.721 -14.207 1.00 96.31 117 PRO A O 1
ATOM 943 N N . THR A 1 118 ? -5.862 -7.651 -12.952 1.00 97.31 118 THR A N 1
ATOM 944 C CA . THR A 1 118 ? -6.771 -7.269 -14.046 1.00 97.31 118 THR A CA 1
ATOM 945 C C . THR A 1 118 ? -6.434 -5.880 -14.592 1.00 97.31 118 THR A C 1
ATOM 947 O O . THR A 1 118 ? -6.463 -5.655 -15.801 1.00 97.31 118 THR A O 1
ATOM 950 N N . PHE A 1 119 ? -6.073 -4.949 -13.704 1.00 96.62 119 PHE A N 1
ATOM 951 C CA . PHE A 1 119 ? -5.676 -3.588 -14.055 1.00 96.62 119 PHE A CA 1
ATOM 952 C C . PHE A 1 119 ? -4.388 -3.185 -13.339 1.00 96.62 119 PHE A C 1
ATOM 954 O O . PHE A 1 119 ? -4.138 -3.570 -12.197 1.00 96.62 119 PHE A O 1
ATOM 961 N N . PHE A 1 120 ? -3.588 -2.330 -13.974 1.00 95.31 120 PHE A N 1
ATOM 962 C CA . PHE A 1 120 ? -2.490 -1.659 -13.289 1.00 95.31 120 PHE A CA 1
ATOM 963 C C . PHE A 1 120 ? -2.396 -0.182 -13.666 1.00 95.31 120 PHE A C 1
ATOM 965 O O . PHE A 1 120 ? -2.774 0.221 -14.765 1.00 95.31 120 PHE A O 1
ATOM 972 N N . VAL A 1 121 ? -1.873 0.626 -12.743 1.00 93.62 121 VAL A N 1
ATOM 973 C CA . VAL A 1 121 ? -1.591 2.050 -12.949 1.00 93.62 121 VAL A CA 1
ATOM 974 C C . VAL A 1 121 ? -0.122 2.304 -12.656 1.00 93.62 121 VAL A C 1
ATOM 976 O O . VAL A 1 121 ? 0.334 2.112 -11.529 1.00 93.62 121 VAL A O 1
ATOM 979 N N . TYR A 1 122 ? 0.591 2.776 -13.676 1.00 89.69 122 TYR A N 1
ATOM 980 C CA . TYR A 1 122 ? 2.005 3.121 -13.612 1.00 89.69 122 TYR A CA 1
ATOM 981 C C . TYR A 1 122 ? 2.182 4.635 -13.768 1.00 89.69 122 TYR A C 1
ATOM 983 O O . TYR A 1 122 ? 2.005 5.176 -14.860 1.00 89.69 122 TYR A O 1
ATOM 991 N N . GLU A 1 123 ? 2.524 5.320 -12.680 1.00 88.88 123 GLU A N 1
ATOM 992 C CA . GLU A 1 123 ? 2.803 6.761 -12.685 1.00 88.88 123 GLU A CA 1
ATOM 993 C C . GLU A 1 123 ? 4.311 7.017 -12.858 1.00 88.88 123 GLU A C 1
ATOM 995 O O . GLU A 1 123 ? 5.151 6.317 -12.284 1.00 88.88 123 GLU A O 1
ATOM 1000 N N . ASN A 1 124 ? 4.676 7.974 -13.717 1.00 85.12 124 ASN A N 1
ATOM 1001 C CA . ASN A 1 124 ? 6.068 8.348 -13.964 1.00 85.12 124 ASN A CA 1
ATOM 1002 C C . ASN A 1 124 ? 6.177 9.715 -14.663 1.00 85.12 124 ASN A C 1
ATOM 1004 O O . ASN A 1 124 ? 5.191 10.247 -15.170 1.00 85.12 124 ASN A O 1
ATOM 1008 N N . VAL A 1 125 ? 7.398 10.254 -14.793 1.00 80.69 125 VAL A N 1
ATOM 1009 C CA . VAL A 1 125 ? 7.619 11.527 -15.508 1.00 80.69 125 VAL A CA 1
ATOM 1010 C C . VAL A 1 125 ? 7.825 11.314 -17.012 1.00 80.69 125 VAL A C 1
ATOM 1012 O O . VAL A 1 125 ? 8.339 10.281 -17.445 1.00 80.69 125 VAL A O 1
ATOM 1015 N N . MET A 1 126 ? 7.550 12.344 -17.826 1.00 77.12 126 MET A N 1
ATOM 1016 C CA . MET A 1 126 ? 7.741 12.309 -19.294 1.00 77.12 126 MET A CA 1
ATOM 1017 C C . MET A 1 126 ? 9.147 11.874 -19.739 1.00 77.12 126 MET A C 1
ATOM 1019 O O . MET A 1 126 ? 9.324 11.321 -20.822 1.00 77.12 126 MET A O 1
ATOM 1023 N N . GLY A 1 127 ? 10.162 12.119 -18.905 1.00 69.88 127 GLY A N 1
ATOM 1024 C CA . GLY A 1 127 ? 11.545 1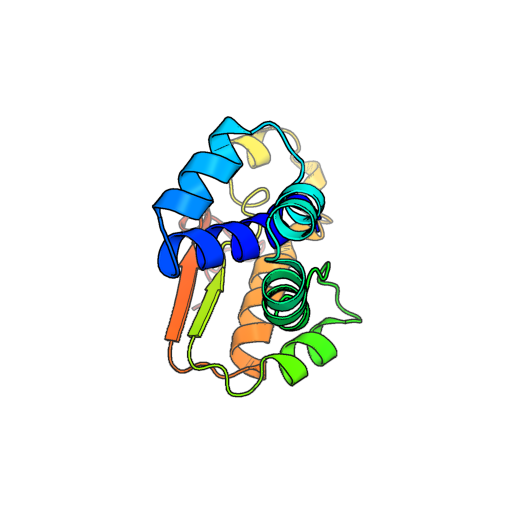1.707 -19.141 1.00 69.88 127 GLY A CA 1
ATOM 1025 C C . GLY A 1 127 ? 11.711 10.205 -19.393 1.00 69.88 127 GLY A C 1
ATOM 1026 O O . GLY A 1 127 ? 12.675 9.828 -20.056 1.00 69.88 127 GLY A O 1
ATOM 1027 N N . LEU A 1 128 ? 10.759 9.376 -18.950 1.00 73.44 128 LEU A N 1
ATOM 1028 C CA . LEU A 1 128 ? 10.702 7.946 -19.245 1.00 73.44 128 LEU A CA 1
ATOM 1029 C C . LEU A 1 128 ? 10.585 7.660 -20.751 1.00 73.44 128 LEU A C 1
ATOM 1031 O O . LEU A 1 128 ? 11.297 6.803 -21.258 1.00 73.44 128 LEU A O 1
ATOM 1035 N N . LEU A 1 129 ? 9.767 8.423 -21.485 1.00 69.12 129 LEU A N 1
ATOM 1036 C CA . LEU A 1 129 ? 9.567 8.242 -22.934 1.00 69.12 129 LEU A CA 1
ATOM 1037 C C . LEU A 1 129 ? 10.834 8.539 -23.746 1.00 69.12 129 LEU A C 1
ATOM 1039 O O . LEU A 1 129 ? 11.016 8.043 -24.853 1.00 69.12 129 LEU A O 1
ATOM 1043 N N . THR A 1 130 ? 11.717 9.371 -23.191 1.00 66.62 130 THR A N 1
ATOM 1044 C CA . THR A 1 130 ? 12.974 9.796 -23.828 1.00 66.62 130 THR A CA 1
ATOM 1045 C C . THR A 1 130 ? 14.191 9.054 -23.279 1.00 66.62 130 THR A C 1
ATOM 1047 O O . THR A 1 130 ? 15.329 9.340 -23.670 1.00 66.62 130 THR A O 1
ATOM 1050 N N . ALA A 1 131 ? 13.987 8.127 -22.342 1.00 63.56 131 ALA A N 1
ATOM 1051 C CA . ALA A 1 131 ? 15.050 7.325 -21.771 1.00 63.56 131 ALA A CA 1
ATOM 1052 C C . ALA A 1 131 ? 15.476 6.253 -22.781 1.00 63.56 131 ALA A C 1
ATOM 1054 O O . ALA A 1 131 ? 14.755 5.297 -23.042 1.00 63.56 131 ALA A O 1
ATOM 1055 N N . LYS A 1 132 ? 16.663 6.421 -23.367 1.00 56.00 132 LYS A N 1
ATOM 1056 C CA . LYS A 1 132 ? 17.271 5.409 -24.238 1.00 56.00 132 LYS A CA 1
ATOM 1057 C C . LYS A 1 132 ? 18.058 4.414 -23.389 1.00 56.00 132 LYS A C 1
ATOM 1059 O O . LYS A 1 132 ? 18.852 4.833 -22.545 1.00 56.00 132 LYS A O 1
ATOM 1064 N N . SER A 1 133 ? 17.869 3.118 -23.635 1.00 54.38 133 SER A N 1
ATOM 1065 C CA . SER A 1 133 ? 18.789 2.093 -23.132 1.00 54.38 133 SER A CA 1
ATOM 1066 C C . SER A 1 133 ? 20.163 2.238 -23.806 1.00 54.38 133 SER A C 1
ATOM 1068 O O . SER A 1 133 ? 20.286 2.890 -24.846 1.00 54.38 133 SER A O 1
ATOM 1070 N N . GLU A 1 134 ? 21.208 1.618 -23.251 1.00 46.56 134 GLU A N 1
ATOM 1071 C CA . GLU A 1 134 ? 22.565 1.636 -23.831 1.00 46.56 134 GLU A CA 1
ATOM 1072 C C . GLU A 1 134 ? 22.624 1.103 -25.279 1.00 46.56 134 GLU A C 1
ATOM 1074 O O . GLU A 1 134 ? 23.569 1.411 -25.999 1.00 46.56 134 GLU A O 1
ATOM 1079 N N . LYS A 1 135 ? 21.600 0.362 -25.732 1.00 47.53 135 LYS A N 1
ATOM 1080 C CA . LYS A 1 135 ? 21.479 -0.167 -27.100 1.00 47.53 135 LYS A CA 1
ATOM 1081 C C . LYS A 1 135 ? 20.638 0.702 -28.043 1.00 47.53 135 LYS A C 1
ATOM 1083 O O . LYS A 1 135 ? 20.424 0.323 -29.186 1.00 47.53 135 LYS A O 1
ATOM 1088 N N . GLY A 1 136 ? 20.140 1.855 -27.592 1.00 45.56 136 GLY A N 1
ATOM 1089 C CA . GLY A 1 136 ? 19.291 2.730 -28.411 1.00 45.56 136 GLY A CA 1
ATOM 1090 C C . GLY A 1 136 ? 17.876 2.198 -28.657 1.00 45.56 136 GLY A C 1
ATOM 1091 O O . GLY A 1 136 ? 17.073 2.888 -29.280 1.00 45.56 136 GLY A O 1
ATOM 1092 N N . GLU A 1 137 ? 17.543 1.024 -28.127 1.00 40.06 137 GLU A N 1
ATOM 1093 C CA . GLU A 1 137 ? 16.207 0.455 -28.214 1.00 40.06 137 GLU A CA 1
ATOM 1094 C C . GLU A 1 137 ? 15.349 0.986 -27.069 1.00 40.06 137 GLU A C 1
ATOM 1096 O O . GLU A 1 137 ? 15.678 0.836 -25.884 1.00 40.06 137 GLU A O 1
ATOM 1101 N N . ILE A 1 138 ? 14.250 1.631 -27.455 1.00 48.47 138 ILE A N 1
ATOM 1102 C CA . ILE A 1 138 ? 13.039 1.680 -26.646 1.00 48.47 138 ILE A CA 1
ATOM 1103 C C . ILE A 1 138 ? 12.471 0.275 -26.802 1.00 48.47 138 ILE A C 1
ATOM 1105 O O . ILE A 1 138 ? 12.145 -0.105 -27.923 1.00 48.47 138 ILE A O 1
ATOM 1109 N N . THR A 1 139 ? 12.467 -0.506 -25.723 1.00 40.59 139 THR A N 1
ATOM 1110 C CA . THR A 1 139 ? 11.859 -1.842 -25.657 1.00 40.59 139 THR A CA 1
ATOM 1111 C C . THR A 1 139 ? 10.532 -1.829 -26.415 1.00 40.59 139 THR A C 1
ATOM 1113 O O . THR A 1 139 ? 9.578 -1.196 -25.963 1.00 40.59 139 THR A O 1
ATOM 1116 N N . LYS A 1 140 ? 10.536 -2.440 -27.601 1.00 29.97 140 LYS A N 1
ATOM 1117 C CA . LYS A 1 140 ? 9.333 -2.869 -28.308 1.00 29.97 140 LYS A CA 1
ATOM 1118 C C . LYS A 1 140 ? 8.910 -4.214 -27.749 1.00 29.97 140 LYS A C 1
ATOM 1120 O O . LYS A 1 140 ? 9.823 -4.999 -27.404 1.00 29.97 140 LYS A O 1
#

Secondary structure (DSSP, 8-state):
--HHHHHHHHHHHHHHH-HHHHHHHHHH---HHHHHHHTT-HHHHHHHHTT-------TTTHHHHHHHHTT-SEEEE----TTT-HHHHTS-GGGGGT-GGGGHHHHHHHHHHHH--SEEEE---GGGTT---TTS----

pLDDT: mean 80.13, std 17.86, range [29.97, 97.31]